Protein AF-A0A9D3UR81-F1 (afdb_monomer_lite)

Secondary structure (DSSP, 8-state):
-----S------SS--------SSSTT---HHHHHHHHHHHT--HHHHHHTTTTSPPPS---TTTTH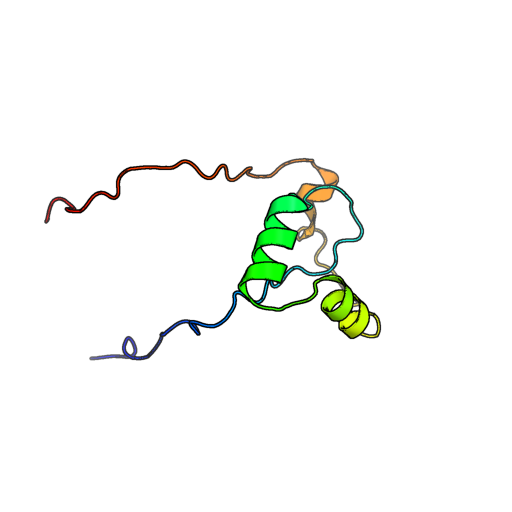HHHH----------------PPP-

pLDDT: mean 71.6, std 15.04, range [35.66, 94.25]

InterPro domains:
  IPR010686 Oil body-associated protein-like [PF06884] (5-55)
  IPR010686 Oil body-associated protein-like [PTHR31360] (5-89)

Sequence (91 aa):
MLGGDEGDRLPLGAPALMMSPQGVNLGKIDPELVKKRDDKYSISTEAIMESRVEIEEPEWINPQADYWKQHAKGFAIDIEKTEMKLRAPFP

Radius of gyration: 18.87 Å; chains: 1; bounding box: 39×39×45 Å

Organism: NCBI:txid47602

Structure (mmCIF, N/CA/C/O backbone):
data_AF-A0A9D3UR81-F1
#
_entry.id   AF-A0A9D3UR81-F1
#
loop_
_atom_site.group_PDB
_atom_site.id
_atom_site.type_symbol
_atom_site.label_atom_id
_atom_site.label_alt_id
_atom_site.label_comp_id
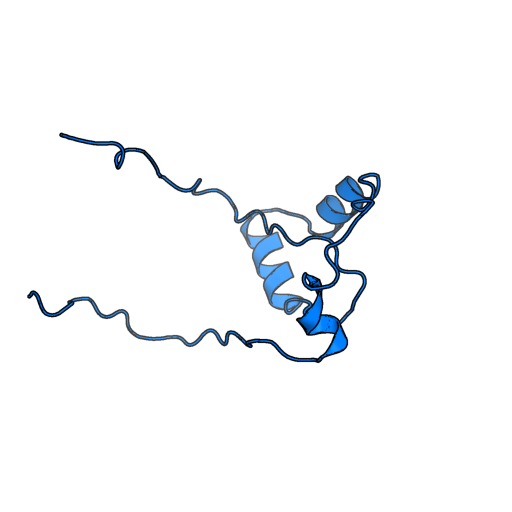_atom_site.label_asym_id
_atom_site.label_entity_id
_atom_site.label_seq_id
_atom_site.pdbx_PDB_ins_code
_atom_site.Cartn_x
_atom_site.Cartn_y
_atom_site.Cartn_z
_atom_site.occupancy
_atom_site.B_iso_or_equiv
_atom_site.auth_seq_id
_atom_site.auth_comp_id
_atom_site.auth_asym_id
_atom_site.auth_atom_id
_atom_site.pdbx_PDB_model_num
ATOM 1 N N . MET A 1 1 ? 26.068 -21.652 24.756 1.00 35.66 1 MET A N 1
ATOM 2 C CA . MET A 1 1 ? 25.883 -20.618 25.794 1.00 35.66 1 MET A CA 1
ATOM 3 C C . MET A 1 1 ? 25.769 -19.293 25.049 1.00 35.66 1 MET A C 1
ATOM 5 O O . MET A 1 1 ? 26.734 -18.942 24.392 1.00 35.66 1 MET A O 1
ATOM 9 N N . LEU A 1 2 ? 24.523 -18.898 24.750 1.00 40.78 2 LEU A N 1
ATOM 10 C CA . LEU A 1 2 ? 23.878 -17.633 25.173 1.00 40.78 2 LEU A CA 1
ATOM 11 C C . LEU A 1 2 ? 24.542 -16.406 24.523 1.00 40.78 2 LEU A C 1
ATOM 13 O O . LEU A 1 2 ? 25.721 -16.186 24.737 1.00 40.78 2 LEU A O 1
ATOM 17 N N . GLY A 1 3 ? 23.892 -15.553 23.745 1.00 44.84 3 GLY A N 1
ATOM 18 C CA . GLY A 1 3 ? 22.491 -15.348 23.407 1.00 44.84 3 GLY A CA 1
ATOM 19 C C . GLY A 1 3 ? 22.465 -14.131 22.473 1.00 44.84 3 GLY A C 1
ATOM 20 O O . GLY A 1 3 ? 23.322 -13.256 22.577 1.00 44.84 3 GLY A O 1
ATOM 21 N N . GLY A 1 4 ? 21.544 -14.109 21.521 1.00 42.66 4 GLY A N 1
ATOM 22 C CA . GLY A 1 4 ? 21.388 -13.006 20.576 1.00 42.66 4 GLY A CA 1
ATOM 23 C C . GLY A 1 4 ? 19.915 -12.821 20.266 1.00 42.66 4 GLY A C 1
ATOM 24 O O . GLY A 1 4 ? 19.523 -12.912 19.114 1.00 42.66 4 GLY A O 1
ATOM 25 N N . ASP A 1 5 ? 19.118 -12.669 21.321 1.00 51.38 5 ASP A N 1
ATOM 26 C CA . ASP A 1 5 ? 17.664 -12.484 21.270 1.00 51.38 5 ASP A CA 1
ATOM 27 C C . ASP A 1 5 ? 17.268 -11.276 22.136 1.00 51.38 5 ASP A C 1
ATOM 29 O O . ASP A 1 5 ? 16.343 -11.303 22.941 1.00 51.38 5 ASP A O 1
ATOM 33 N N . GLU A 1 6 ? 18.061 -10.207 22.048 1.00 48.62 6 GLU A N 1
ATOM 34 C CA . GLU A 1 6 ? 17.825 -8.968 22.786 1.00 48.62 6 GLU A CA 1
ATOM 35 C C . GLU A 1 6 ? 18.128 -7.783 21.870 1.00 48.62 6 GLU A C 1
ATOM 37 O O . GLU A 1 6 ? 19.184 -7.158 21.930 1.00 48.62 6 GLU A O 1
ATOM 42 N N . GLY A 1 7 ? 17.214 -7.509 20.941 1.00 48.34 7 GLY A N 1
ATOM 43 C CA . GLY A 1 7 ? 17.372 -6.345 20.072 1.00 48.34 7 GLY A CA 1
ATOM 44 C C . GLY A 1 7 ? 16.445 -6.252 18.874 1.00 48.34 7 GLY A C 1
ATOM 45 O O . GLY A 1 7 ? 16.402 -5.183 18.271 1.00 48.34 7 GLY A O 1
ATOM 46 N N . ASP A 1 8 ? 15.678 -7.295 18.549 1.00 51.62 8 ASP A N 1
ATOM 47 C CA . ASP A 1 8 ? 14.795 -7.297 17.376 1.00 51.62 8 ASP A CA 1
ATOM 48 C C . ASP A 1 8 ? 13.494 -6.517 17.647 1.00 51.62 8 ASP A C 1
ATOM 50 O O . ASP A 1 8 ? 12.371 -7.018 17.601 1.00 51.62 8 ASP A O 1
ATOM 54 N N . ARG A 1 9 ? 13.638 -5.234 17.998 1.00 51.94 9 ARG A N 1
ATOM 55 C CA . ARG A 1 9 ? 12.538 -4.285 17.874 1.00 51.94 9 ARG A CA 1
ATOM 56 C C . ARG A 1 9 ? 12.426 -3.962 16.395 1.00 51.94 9 ARG A C 1
ATOM 58 O O . ARG A 1 9 ? 13.143 -3.096 15.895 1.00 51.94 9 ARG A O 1
ATOM 65 N N . LEU A 1 10 ? 11.499 -4.638 15.718 1.00 52.66 10 LEU A N 1
ATOM 66 C CA . LEU A 1 10 ? 10.980 -4.179 14.432 1.00 52.66 10 LEU A CA 1
ATOM 67 C C . LEU A 1 10 ? 10.724 -2.666 14.537 1.00 52.66 10 LEU A C 1
ATOM 69 O O . LEU A 1 10 ? 10.124 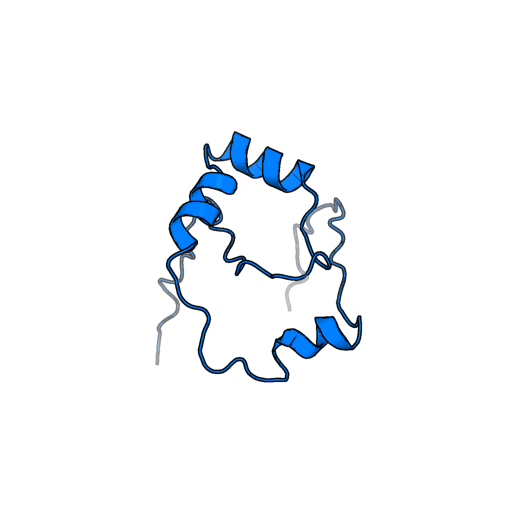-2.237 15.530 1.00 52.66 10 LEU A O 1
ATOM 73 N N . PRO A 1 11 ? 11.190 -1.844 13.582 1.00 53.50 11 PRO A N 1
ATOM 74 C CA . PRO A 1 11 ? 10.985 -0.408 13.646 1.00 53.50 11 PRO A CA 1
ATOM 75 C C . PRO A 1 11 ? 9.483 -0.125 13.723 1.00 53.50 11 PRO A C 1
ATOM 77 O O . PRO A 1 11 ? 8.740 -0.300 12.759 1.00 53.50 11 PRO A O 1
ATOM 80 N N . LEU A 1 12 ? 9.034 0.308 14.900 1.00 54.78 12 LEU A N 1
ATOM 81 C CA . LEU A 1 12 ? 7.688 0.817 15.123 1.00 54.78 12 LEU A CA 1
ATOM 82 C C . LEU A 1 12 ? 7.644 2.243 14.564 1.00 54.78 12 LEU A C 1
ATOM 84 O O . LEU A 1 12 ? 7.744 3.225 15.294 1.00 54.78 12 LEU A O 1
ATOM 88 N N . GLY A 1 13 ? 7.575 2.338 13.241 1.00 58.22 13 GLY A N 1
ATOM 89 C CA . GLY A 1 13 ? 7.344 3.565 12.485 1.00 58.22 13 GLY A CA 1
ATOM 90 C C . GLY A 1 13 ? 6.063 3.452 11.665 1.00 58.22 13 GLY A C 1
ATOM 91 O O . GLY A 1 13 ? 5.395 2.415 11.685 1.00 58.22 13 GLY A O 1
ATOM 92 N N . ALA A 1 14 ? 5.703 4.512 10.934 1.00 51.78 14 ALA A N 1
ATOM 93 C CA . ALA A 1 14 ? 4.637 4.412 9.940 1.00 51.78 14 ALA A CA 1
ATOM 94 C C . ALA A 1 14 ? 4.922 3.194 9.040 1.00 51.78 14 ALA A C 1
ATOM 96 O O . ALA A 1 14 ? 6.065 3.050 8.597 1.00 51.78 14 ALA A O 1
ATOM 97 N N . PRO A 1 15 ? 3.948 2.295 8.802 1.00 49.75 15 PRO A N 1
ATOM 98 C CA . PRO A 1 15 ? 4.170 1.146 7.942 1.00 49.75 15 PRO A CA 1
ATOM 99 C C . PRO A 1 15 ? 4.574 1.654 6.558 1.00 49.75 15 PRO A C 1
ATOM 101 O O . PRO A 1 15 ? 3.741 2.147 5.796 1.00 49.75 15 PRO A O 1
ATOM 104 N N . ALA A 1 16 ? 5.864 1.555 6.239 1.00 51.66 16 ALA A N 1
ATOM 105 C CA . ALA A 1 16 ? 6.345 1.732 4.887 1.00 51.66 16 ALA A CA 1
ATOM 106 C C . ALA A 1 16 ? 5.830 0.521 4.116 1.00 51.66 16 ALA A C 1
ATOM 108 O O . ALA A 1 16 ? 6.367 -0.580 4.222 1.00 51.66 16 ALA A O 1
ATOM 109 N N . LEU A 1 17 ? 4.713 0.702 3.415 1.00 49.28 17 LEU A N 1
ATOM 110 C CA . LEU A 1 17 ? 4.194 -0.309 2.511 1.00 49.28 17 LEU A CA 1
ATOM 111 C C . LEU A 1 17 ? 5.277 -0.561 1.453 1.00 49.28 17 LEU A C 1
ATOM 113 O O . LEU A 1 17 ? 5.428 0.223 0.520 1.00 49.28 17 LEU A O 1
ATOM 117 N N . MET A 1 18 ? 6.044 -1.641 1.618 1.00 44.47 18 MET A N 1
ATOM 118 C CA . MET A 1 18 ? 7.031 -2.143 0.655 1.00 44.47 18 MET A CA 1
ATOM 119 C C . MET A 1 18 ? 6.292 -2.814 -0.512 1.00 44.47 18 MET A C 1
ATOM 121 O O . MET A 1 18 ? 6.500 -3.984 -0.816 1.00 44.47 18 MET A O 1
ATOM 125 N N . MET A 1 19 ? 5.354 -2.097 -1.130 1.00 52.28 19 MET A N 1
ATOM 126 C CA . MET A 1 19 ? 4.763 -2.526 -2.389 1.00 52.28 19 MET A CA 1
ATOM 127 C C . MET A 1 19 ? 5.720 -2.097 -3.488 1.00 52.28 19 MET A C 1
ATOM 129 O O . MET A 1 19 ? 5.905 -0.904 -3.729 1.00 52.28 19 MET A O 1
ATOM 133 N N . SER A 1 20 ? 6.328 -3.078 -4.151 1.00 48.47 20 SER A N 1
ATOM 134 C CA . SER A 1 20 ? 6.858 -2.836 -5.488 1.00 48.47 20 SER A CA 1
ATOM 135 C C . SER A 1 20 ? 5.696 -2.350 -6.363 1.00 48.47 20 SER A C 1
ATOM 137 O O . SER A 1 20 ? 4.616 -2.948 -6.277 1.00 48.47 20 SER A O 1
ATOM 139 N N . PRO A 1 21 ? 5.854 -1.289 -7.168 1.00 53.34 21 PRO A N 1
ATOM 140 C CA . PRO A 1 21 ? 4.885 -0.955 -8.199 1.00 53.34 21 PRO A CA 1
ATOM 141 C C . PRO A 1 21 ? 4.654 -2.196 -9.069 1.00 53.34 21 PRO A C 1
ATOM 143 O O . PRO A 1 21 ? 5.560 -2.683 -9.733 1.00 53.34 21 PRO A O 1
ATOM 146 N N . GLN A 1 22 ? 3.455 -2.772 -9.012 1.00 58.03 22 GLN A N 1
ATOM 147 C CA . GLN A 1 22 ? 3.100 -3.908 -9.856 1.00 58.03 22 GLN A CA 1
ATOM 148 C C . GLN A 1 22 ? 2.364 -3.366 -11.082 1.00 58.03 22 GLN A C 1
ATOM 150 O O . GLN A 1 22 ? 1.316 -2.738 -10.944 1.00 58.03 22 GLN A O 1
ATOM 155 N N . GLY A 1 23 ? 2.870 -3.644 -12.286 1.00 57.38 23 GLY A N 1
ATOM 156 C CA . GLY A 1 23 ? 2.220 -3.263 -13.552 1.00 57.38 23 GLY A CA 1
ATOM 157 C C . GLY A 1 23 ? 0.893 -3.988 -13.836 1.00 57.38 23 GLY A C 1
ATOM 158 O O . GLY A 1 23 ? 0.261 -3.757 -14.864 1.00 57.38 23 GLY A O 1
ATOM 159 N N . VAL A 1 24 ? 0.451 -4.872 -12.935 1.00 58.97 24 VAL A N 1
ATOM 160 C CA . VAL A 1 24 ? -0.815 -5.603 -13.037 1.00 58.97 24 VAL A CA 1
ATOM 161 C C . VAL A 1 24 ? -1.866 -5.002 -12.106 1.00 58.97 24 VAL A C 1
ATOM 163 O O . VAL A 1 24 ? -1.594 -4.665 -10.959 1.00 58.97 24 VAL A O 1
ATOM 166 N N . ASN A 1 25 ? -3.102 -4.886 -12.595 1.00 61.19 25 ASN A N 1
ATOM 167 C CA . ASN A 1 25 ? -4.226 -4.348 -11.815 1.00 61.19 25 ASN A CA 1
ATOM 168 C C . ASN A 1 25 ? -4.817 -5.380 -10.826 1.00 61.19 25 ASN A C 1
ATOM 170 O O . ASN A 1 25 ? -5.673 -5.046 -10.011 1.00 61.19 25 ASN A O 1
ATOM 174 N N . LEU A 1 26 ? -4.366 -6.637 -10.904 1.00 56.84 26 LEU A N 1
ATOM 175 C CA . LEU A 1 26 ? -4.695 -7.716 -9.973 1.00 56.84 26 LEU A CA 1
ATOM 176 C C . LEU A 1 26 ? -3.862 -7.556 -8.693 1.00 56.84 26 LEU A C 1
ATOM 178 O O . LEU A 1 26 ? -2.639 -7.498 -8.766 1.00 56.84 26 LEU A O 1
ATOM 182 N N . GLY A 1 27 ? -4.519 -7.499 -7.531 1.00 60.59 27 GLY A N 1
ATOM 183 C CA . GLY A 1 27 ? -3.848 -7.395 -6.227 1.00 60.59 27 GLY A CA 1
ATOM 184 C C . GLY A 1 27 ? -3.663 -5.971 -5.693 1.00 60.59 27 GLY A C 1
ATOM 185 O O . GLY A 1 27 ? -2.928 -5.778 -4.725 1.00 60.59 27 GLY A O 1
ATOM 186 N N . LYS A 1 28 ? -4.326 -4.964 -6.282 1.00 67.88 28 LYS A N 1
ATOM 187 C CA . LYS A 1 28 ? -4.383 -3.633 -5.667 1.00 67.88 28 LYS A CA 1
ATOM 188 C C . LYS A 1 28 ? -5.169 -3.691 -4.361 1.00 67.88 28 LYS A C 1
ATOM 190 O O . LYS A 1 28 ? -6.270 -4.233 -4.311 1.00 67.88 28 LYS A O 1
ATOM 195 N N . ILE A 1 29 ? -4.582 -3.111 -3.318 1.00 74.38 29 ILE A N 1
ATOM 196 C CA . ILE A 1 29 ? -5.257 -2.878 -2.042 1.00 74.38 29 ILE A CA 1
ATOM 197 C C . ILE A 1 29 ? -6.433 -1.930 -2.298 1.00 74.38 29 ILE A C 1
ATOM 199 O O . ILE A 1 29 ? -6.323 -1.025 -3.127 1.00 74.38 29 ILE A O 1
ATOM 203 N N . ASP A 1 30 ? -7.540 -2.146 -1.587 1.00 81.31 30 ASP A N 1
ATOM 204 C CA . ASP A 1 30 ? -8.707 -1.263 -1.605 1.00 81.31 30 ASP A CA 1
ATOM 205 C C . ASP A 1 30 ? -8.278 0.220 -1.480 1.00 81.31 30 ASP A C 1
ATOM 207 O O . ASP A 1 30 ? -7.628 0.583 -0.488 1.00 81.31 30 ASP A O 1
ATOM 211 N N . PRO A 1 31 ? -8.620 1.086 -2.458 1.00 84.75 31 PRO A N 1
ATOM 212 C CA . PRO A 1 31 ? -8.269 2.503 -2.437 1.00 84.75 31 PRO A CA 1
ATOM 213 C C . PRO A 1 31 ? -8.701 3.228 -1.160 1.00 84.75 31 PRO A C 1
ATOM 215 O O . PRO A 1 31 ? -8.000 4.134 -0.709 1.00 84.75 31 PRO A O 1
ATOM 218 N N . GLU A 1 32 ? -9.815 2.830 -0.537 1.00 87.75 32 GLU A N 1
ATOM 219 C CA . GLU A 1 32 ? -10.250 3.443 0.719 1.00 87.75 32 GLU A CA 1
ATOM 220 C C . GLU A 1 32 ? -9.301 3.130 1.878 1.00 87.75 32 GLU A C 1
ATOM 222 O O . GLU A 1 32 ? -9.069 3.982 2.741 1.00 87.75 32 GLU A O 1
ATOM 227 N N . LEU A 1 33 ? -8.737 1.920 1.917 1.00 85.69 33 LEU A N 1
ATOM 228 C CA . LEU A 1 33 ? -7.751 1.535 2.928 1.00 85.69 33 LEU A CA 1
ATOM 229 C C . LEU A 1 33 ? -6.431 2.278 2.721 1.00 85.69 33 LEU A C 1
ATOM 231 O O . LEU A 1 33 ? -5.831 2.737 3.696 1.00 85.69 33 LEU A O 1
ATOM 235 N N . VAL A 1 34 ? -6.007 2.435 1.463 1.00 87.00 34 VAL A N 1
ATOM 236 C CA . VAL A 1 34 ? -4.816 3.219 1.107 1.00 87.00 34 VAL A CA 1
ATOM 237 C C . VAL A 1 34 ? -4.998 4.672 1.538 1.00 87.00 34 VAL A C 1
ATOM 239 O O . VAL A 1 34 ? -4.158 5.201 2.261 1.00 87.00 34 VAL A O 1
ATOM 242 N N . LYS A 1 35 ? -6.144 5.282 1.216 1.00 89.75 35 LYS A N 1
ATOM 243 C CA . LYS A 1 35 ? -6.461 6.651 1.632 1.00 89.75 35 LYS A CA 1
ATOM 244 C C . LYS A 1 35 ? -6.479 6.813 3.155 1.00 89.75 35 LYS A C 1
ATOM 246 O O . LYS A 1 35 ? -5.854 7.726 3.680 1.00 89.75 35 LYS A O 1
ATOM 251 N N . LYS A 1 36 ? -7.127 5.898 3.890 1.00 91.50 36 LYS A N 1
ATOM 252 C CA . LYS A 1 36 ? -7.145 5.925 5.368 1.00 91.50 36 LYS A CA 1
ATOM 253 C C . LYS A 1 36 ? -5.739 5.885 5.968 1.00 91.50 36 LYS A C 1
ATOM 255 O O . LYS A 1 36 ? -5.496 6.527 6.987 1.00 91.50 36 LYS A O 1
ATOM 260 N N . ARG A 1 37 ? -4.826 5.109 5.379 1.00 90.38 37 ARG A N 1
ATOM 261 C CA . ARG A 1 37 ? -3.416 5.073 5.789 1.00 90.38 37 ARG A CA 1
ATOM 262 C C . ARG A 1 37 ? -2.738 6.414 5.503 1.00 90.38 37 ARG A C 1
ATOM 264 O O . ARG A 1 37 ? -2.068 6.929 6.394 1.00 90.38 37 ARG A O 1
ATOM 271 N N . ASP A 1 38 ? -2.919 6.948 4.300 1.00 93.06 38 ASP A N 1
ATOM 272 C CA . ASP A 1 38 ? -2.312 8.206 3.855 1.00 93.06 38 ASP A CA 1
ATOM 273 C C . ASP A 1 38 ? -2.709 9.367 4.767 1.0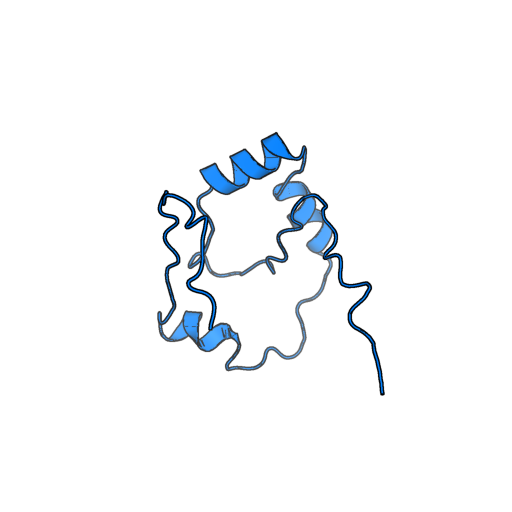0 93.06 38 ASP A C 1
ATOM 275 O O . ASP A 1 38 ? -1.837 10.032 5.328 1.00 93.06 38 ASP A O 1
ATOM 279 N N . ASP A 1 39 ? -4.007 9.490 5.051 1.00 94.25 39 ASP A N 1
ATOM 280 C CA . ASP A 1 39 ? -4.561 10.482 5.974 1.00 94.25 39 ASP A CA 1
ATOM 281 C C . ASP A 1 39 ? -4.032 10.297 7.409 1.00 94.25 39 ASP A C 1
ATOM 283 O O . ASP A 1 39 ? -3.701 11.264 8.094 1.00 94.25 39 ASP A O 1
ATOM 287 N N . LYS A 1 40 ? -3.937 9.048 7.889 1.00 94.25 40 LYS A N 1
ATOM 288 C CA . LYS A 1 40 ? -3.519 8.744 9.269 1.00 94.25 40 LYS A CA 1
ATOM 289 C C . LYS A 1 40 ? -2.049 9.065 9.532 1.00 94.25 40 LYS A C 1
ATOM 291 O O . LYS A 1 40 ? -1.704 9.445 10.650 1.00 94.25 40 LYS A O 1
ATOM 296 N N . TYR A 1 41 ? -1.187 8.832 8.548 1.00 90.75 41 TYR A N 1
ATOM 297 C CA . TYR A 1 41 ? 0.262 8.969 8.699 1.00 90.75 41 TYR A CA 1
ATOM 298 C C . TYR A 1 41 ? 0.832 10.192 7.975 1.00 90.75 41 TYR A C 1
ATOM 300 O O . TYR A 1 41 ? 2.047 10.376 7.993 1.00 90.75 41 TYR A O 1
ATOM 308 N N . SER A 1 42 ? -0.020 11.027 7.371 1.00 91.12 42 SER A N 1
ATOM 309 C CA . SER A 1 42 ? 0.380 12.190 6.570 1.00 91.12 42 SER A CA 1
ATOM 310 C C . SER A 1 42 ? 1.383 11.825 5.468 1.00 91.12 42 SER A C 1
ATOM 312 O O . SER A 1 42 ? 2.392 12.504 5.279 1.00 91.12 42 SER A O 1
ATOM 314 N N . ILE A 1 43 ? 1.121 10.722 4.763 1.00 90.62 43 ILE A N 1
ATOM 315 C CA . ILE A 1 43 ? 1.921 10.249 3.622 1.00 90.62 43 ILE A CA 1
ATOM 316 C C . ILE A 1 43 ? 1.110 10.378 2.328 1.00 90.62 43 ILE A C 1
ATOM 318 O O . ILE A 1 43 ? -0.114 10.374 2.377 1.00 90.62 43 ILE A O 1
ATOM 322 N N . SER A 1 44 ? 1.778 10.463 1.175 1.00 89.50 44 SER A N 1
ATOM 323 C CA . SER A 1 44 ? 1.126 10.439 -0.144 1.00 89.50 44 SER A CA 1
ATOM 324 C C . SER A 1 44 ? 1.635 9.257 -0.956 1.00 89.50 44 SER A C 1
ATOM 326 O O . SER A 1 44 ? 2.833 9.147 -1.232 1.00 89.50 44 SER A O 1
ATOM 328 N N . THR A 1 45 ? 0.717 8.374 -1.348 1.00 87.69 45 THR A N 1
ATOM 329 C CA . THR A 1 45 ? 1.017 7.255 -2.246 1.00 87.69 45 THR A CA 1
ATOM 330 C C . THR A 1 45 ? 1.549 7.741 -3.588 1.00 87.69 45 THR A C 1
ATOM 332 O O . THR A 1 45 ? 2.527 7.187 -4.085 1.00 87.69 45 THR A O 1
ATOM 335 N N . GLU A 1 46 ? 0.946 8.787 -4.151 1.00 87.62 46 GLU A N 1
ATOM 336 C CA . GLU A 1 46 ? 1.326 9.364 -5.441 1.00 87.62 46 GLU A CA 1
ATOM 337 C C . GLU A 1 46 ? 2.761 9.893 -5.399 1.00 87.62 46 GLU A C 1
ATOM 339 O O . GLU A 1 46 ? 3.575 9.511 -6.234 1.00 87.62 46 GLU A O 1
ATOM 344 N N . ALA A 1 47 ? 3.113 10.664 -4.365 1.00 87.81 47 ALA A N 1
ATOM 345 C CA . ALA A 1 47 ? 4.469 11.182 -4.195 1.00 87.81 47 ALA A CA 1
ATOM 346 C C . ALA A 1 47 ? 5.508 10.055 -4.036 1.00 87.81 47 ALA A C 1
ATOM 348 O O . ALA A 1 47 ? 6.616 10.137 -4.569 1.00 87.81 47 ALA A O 1
ATOM 349 N N . ILE A 1 48 ? 5.156 8.972 -3.329 1.00 86.62 48 ILE A N 1
ATOM 350 C CA . ILE A 1 48 ? 6.031 7.799 -3.189 1.00 86.62 48 ILE A CA 1
ATOM 351 C C . ILE A 1 48 ? 6.211 7.096 -4.538 1.00 86.62 48 ILE A C 1
ATOM 353 O O . ILE A 1 48 ? 7.327 6.688 -4.856 1.00 86.62 48 ILE A O 1
ATOM 357 N N . MET A 1 49 ? 5.149 6.958 -5.335 1.00 83.44 49 MET A N 1
ATOM 358 C CA . MET A 1 49 ? 5.238 6.373 -6.674 1.00 83.44 49 MET A CA 1
ATOM 359 C C . MET A 1 49 ? 6.122 7.221 -7.591 1.00 83.44 49 MET A C 1
ATOM 361 O O . MET A 1 49 ? 7.032 6.678 -8.211 1.00 83.44 49 MET A O 1
ATOM 365 N N . GLU A 1 50 ? 5.910 8.538 -7.620 1.00 86.00 50 GLU A N 1
ATOM 366 C CA . GLU A 1 50 ? 6.709 9.483 -8.411 1.00 86.00 50 GLU A CA 1
ATOM 367 C C . GLU A 1 50 ? 8.192 9.438 -8.030 1.00 86.00 50 GLU A C 1
ATOM 369 O O . GLU A 1 50 ? 9.049 9.344 -8.905 1.00 86.00 50 GLU A O 1
ATOM 374 N N . SER A 1 51 ? 8.507 9.385 -6.729 1.00 85.25 51 SER A N 1
ATOM 375 C CA . SER A 1 51 ? 9.894 9.284 -6.246 1.00 85.25 51 SER A CA 1
ATOM 376 C C . SER A 1 51 ? 10.634 8.014 -6.687 1.00 85.25 51 SER A C 1
ATOM 378 O O . SER A 1 51 ? 11.853 7.935 -6.555 1.00 85.25 51 SER A O 1
ATOM 380 N N . ARG A 1 52 ? 9.908 7.004 -7.181 1.00 81.94 52 ARG A N 1
ATOM 381 C CA . ARG A 1 52 ? 10.454 5.705 -7.593 1.00 81.94 52 ARG A CA 1
ATOM 382 C C . ARG A 1 52 ? 10.449 5.501 -9.106 1.00 81.94 52 ARG A C 1
ATOM 384 O O . ARG A 1 52 ? 10.886 4.445 -9.545 1.00 81.94 52 ARG A O 1
ATOM 391 N N . VAL A 1 53 ? 9.988 6.475 -9.895 1.00 80.12 53 VAL A N 1
ATOM 392 C CA . VAL A 1 53 ? 9.914 6.370 -11.367 1.00 80.12 53 VAL A CA 1
ATOM 393 C C . VAL A 1 53 ? 11.287 6.133 -12.000 1.00 80.12 53 VAL A C 1
ATOM 395 O O . VAL A 1 53 ? 11.385 5.423 -12.993 1.00 80.12 53 VAL A O 1
ATOM 398 N N . GLU A 1 54 ? 12.344 6.696 -11.417 1.00 80.56 54 GLU A N 1
ATOM 399 C CA . GLU A 1 54 ? 13.719 6.562 -11.919 1.00 80.56 54 GLU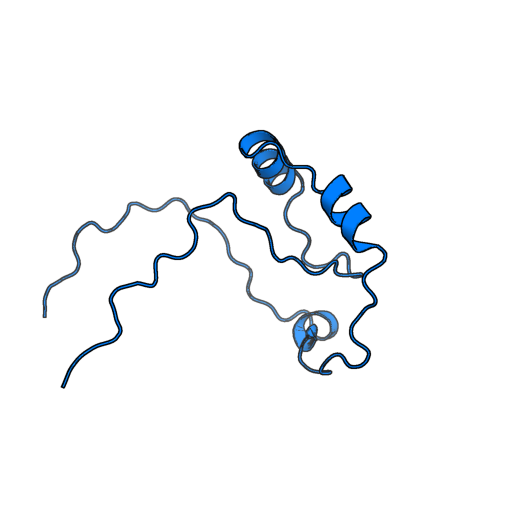 A CA 1
ATOM 400 C C . GLU A 1 54 ? 14.426 5.283 -11.440 1.00 80.56 54 GLU A C 1
ATOM 402 O O . GLU A 1 54 ? 15.562 5.022 -11.830 1.00 80.56 54 GLU A O 1
ATOM 407 N N . ILE A 1 55 ? 13.787 4.480 -10.582 1.00 79.50 55 ILE A N 1
ATOM 408 C CA . ILE A 1 55 ? 14.353 3.207 -10.133 1.00 79.50 55 ILE A CA 1
ATOM 409 C C . ILE A 1 55 ? 14.074 2.171 -11.216 1.00 79.50 55 ILE A C 1
ATOM 411 O O . ILE A 1 55 ? 12.932 1.746 -11.394 1.00 79.50 55 ILE A O 1
ATOM 415 N N . GLU A 1 56 ? 15.124 1.765 -11.927 1.00 74.00 56 GLU A N 1
ATOM 416 C CA . GLU A 1 56 ? 15.024 0.718 -12.940 1.00 74.00 56 GLU A CA 1
ATOM 417 C C . GLU A 1 56 ? 14.530 -0.599 -12.328 1.00 74.00 56 GLU A C 1
ATOM 419 O O . GLU A 1 56 ? 14.877 -0.974 -11.200 1.00 74.00 56 GLU A O 1
ATOM 424 N N . GLU A 1 57 ? 13.692 -1.312 -13.081 1.00 70.12 57 GLU A N 1
ATOM 425 C CA . GLU A 1 57 ? 13.265 -2.651 -12.698 1.00 70.12 57 GLU A CA 1
ATOM 426 C C . GLU A 1 57 ? 14.471 -3.608 -12.683 1.00 70.12 57 GLU A C 1
ATOM 428 O O . GLU A 1 57 ? 15.407 -3.450 -13.469 1.00 70.12 57 GLU A O 1
ATOM 433 N N . PRO A 1 58 ? 14.476 -4.624 -11.805 1.00 74.31 58 PRO A N 1
ATOM 434 C CA . PRO A 1 58 ? 15.552 -5.603 -11.788 1.00 74.31 58 PRO A CA 1
ATOM 435 C C . PRO A 1 58 ? 15.656 -6.331 -13.135 1.00 74.31 58 PRO A C 1
ATOM 437 O O . PRO A 1 58 ? 14.677 -6.909 -13.607 1.00 74.31 58 PRO A O 1
ATOM 440 N N . GLU A 1 59 ? 16.868 -6.371 -13.704 1.00 73.62 59 GLU A N 1
ATOM 441 C CA . GLU A 1 59 ? 17.161 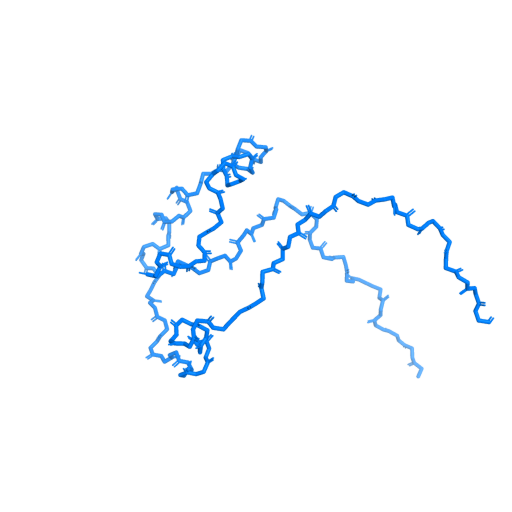-6.994 -15.010 1.00 73.62 59 GLU A CA 1
ATOM 442 C C . GLU A 1 59 ? 16.707 -8.457 -15.100 1.00 73.62 59 GLU A C 1
ATOM 444 O O . GLU A 1 59 ? 16.368 -8.953 -16.175 1.00 73.62 59 GLU A O 1
ATOM 449 N N . TRP A 1 60 ? 16.688 -9.159 -13.962 1.00 76.69 60 TRP A N 1
ATOM 450 C CA . TRP A 1 60 ? 16.202 -10.525 -13.886 1.00 76.69 60 TRP A CA 1
ATOM 451 C C . TRP A 1 60 ? 15.215 -10.710 -12.739 1.00 76.69 60 TRP A C 1
ATOM 453 O O . TRP A 1 60 ? 15.571 -10.760 -11.560 1.00 76.69 60 TRP A O 1
ATOM 463 N N . ILE A 1 61 ? 13.952 -10.880 -13.111 1.00 70.75 61 ILE A N 1
ATOM 464 C CA . ILE A 1 61 ? 12.896 -11.326 -12.210 1.00 70.75 61 ILE A CA 1
ATOM 465 C C . ILE A 1 61 ? 12.867 -12.854 -12.262 1.00 70.75 61 ILE A C 1
ATOM 467 O O . ILE A 1 61 ? 12.754 -13.448 -13.337 1.00 70.75 61 ILE A O 1
ATOM 471 N N . ASN A 1 62 ? 12.969 -13.510 -11.102 1.00 77.19 62 ASN A N 1
ATOM 472 C CA . ASN A 1 62 ? 12.793 -14.958 -11.020 1.00 77.19 62 ASN A CA 1
ATOM 473 C C . ASN A 1 62 ? 11.421 -15.327 -11.631 1.00 77.19 62 ASN A C 1
ATOM 475 O O . ASN A 1 62 ? 10.406 -14.822 -11.146 1.00 77.19 62 ASN A O 1
ATOM 479 N N . PRO A 1 63 ? 11.351 -16.222 -12.637 1.00 73.50 63 PRO A N 1
ATOM 480 C CA . PRO A 1 63 ? 10.099 -16.567 -13.316 1.00 73.50 63 PRO A CA 1
ATOM 481 C C . PRO A 1 63 ? 8.986 -17.065 -12.381 1.00 73.50 63 PRO A C 1
ATOM 483 O O . PRO A 1 63 ? 7.806 -16.970 -12.711 1.00 73.50 63 PRO A O 1
ATOM 486 N N . GLN A 1 64 ? 9.346 -17.596 -11.209 1.00 78.12 64 GLN A N 1
ATOM 487 C CA . GLN A 1 64 ? 8.403 -18.083 -10.203 1.00 78.12 64 GLN A CA 1
ATOM 488 C C . GLN A 1 64 ? 7.985 -17.016 -9.178 1.00 78.12 64 GLN A C 1
ATOM 490 O O . GLN A 1 64 ? 7.021 -17.251 -8.450 1.00 78.12 64 GLN A O 1
ATOM 495 N N . ALA A 1 65 ? 8.641 -15.849 -9.119 1.00 76.25 65 ALA A N 1
ATOM 496 C CA . ALA A 1 65 ? 8.288 -14.776 -8.178 1.00 76.25 65 ALA A CA 1
ATOM 497 C C . ALA A 1 65 ? 6.857 -14.254 -8.404 1.00 76.25 65 ALA A C 1
ATOM 499 O O . ALA A 1 65 ? 6.133 -13.956 -7.458 1.00 76.25 65 ALA A O 1
ATOM 500 N N . ASP A 1 66 ? 6.428 -14.240 -9.665 1.00 75.56 66 ASP A N 1
ATOM 501 C CA . ASP A 1 66 ? 5.116 -13.769 -10.106 1.00 75.56 66 ASP A CA 1
ATOM 502 C C . ASP A 1 66 ? 4.186 -14.905 -10.551 1.00 75.56 66 ASP A C 1
ATOM 504 O O . ASP A 1 66 ? 3.215 -14.689 -11.278 1.00 75.56 66 ASP A O 1
ATOM 508 N N . TYR A 1 67 ? 4.448 -16.134 -10.097 1.00 76.25 67 TYR A N 1
ATOM 509 C CA . TYR A 1 67 ? 3.662 -17.318 -10.461 1.00 76.25 67 TYR A CA 1
ATOM 510 C C . TYR A 1 67 ? 2.151 -17.119 -10.242 1.00 76.25 67 TYR A C 1
ATOM 512 O O . TYR A 1 67 ? 1.330 -17.577 -11.044 1.00 76.25 67 TYR A O 1
ATOM 520 N N . TRP A 1 68 ? 1.784 -16.372 -9.195 1.00 74.19 68 TRP A N 1
ATOM 521 C CA . TRP A 1 68 ? 0.404 -16.015 -8.870 1.00 74.19 68 TRP A CA 1
ATOM 522 C C . TRP A 1 68 ? -0.284 -15.184 -9.966 1.00 74.19 68 TRP A C 1
ATOM 524 O O . TRP A 1 68 ? -1.469 -15.404 -10.218 1.00 74.19 68 TRP A O 1
ATOM 534 N N . LYS A 1 69 ? 0.438 -14.294 -10.669 1.00 72.62 69 LYS A N 1
ATOM 535 C CA . LYS A 1 69 ? -0.113 -13.451 -11.749 1.00 72.62 69 LYS A CA 1
ATOM 536 C C . LYS A 1 69 ? -0.583 -14.288 -12.936 1.00 72.62 69 LYS A C 1
ATOM 538 O O . LYS A 1 69 ? -1.607 -13.986 -13.536 1.00 72.62 69 LYS A O 1
ATOM 543 N N . GLN A 1 70 ? 0.165 -15.340 -13.266 1.00 74.38 70 GLN A N 1
ATOM 544 C CA . GLN A 1 70 ? -0.109 -16.199 -14.422 1.00 74.38 70 GLN A CA 1
ATOM 545 C C . GLN A 1 70 ? -1.147 -17.283 -14.118 1.00 74.38 70 GLN A C 1
ATOM 547 O O . GLN A 1 70 ? -1.924 -17.661 -14.988 1.00 74.38 70 GLN A O 1
ATOM 552 N N . HIS A 1 71 ? -1.166 -17.786 -12.882 1.00 80.00 71 HIS A N 1
ATOM 553 C CA . HIS A 1 71 ? -1.997 -18.933 -12.506 1.00 80.00 71 HIS A CA 1
ATOM 554 C C . HIS A 1 71 ? -3.251 -18.540 -11.719 1.00 80.00 71 HIS A C 1
ATOM 556 O O . HIS A 1 71 ? -4.027 -19.425 -11.366 1.00 80.00 71 HIS A O 1
ATOM 562 N N . ALA A 1 72 ? -3.430 -17.247 -11.411 1.00 70.69 72 ALA A N 1
ATOM 563 C CA . ALA A 1 72 ? -4.515 -16.713 -10.581 1.00 70.69 72 ALA A CA 1
ATOM 564 C C . ALA A 1 72 ? -4.682 -17.457 -9.238 1.00 70.69 72 ALA A C 1
ATOM 566 O O . ALA A 1 72 ? -5.774 -17.544 -8.681 1.00 70.69 72 ALA A O 1
ATOM 567 N N . LYS A 1 73 ? -3.583 -18.021 -8.722 1.00 71.75 73 LYS A N 1
ATOM 568 C CA . LYS A 1 73 ? -3.526 -18.725 -7.440 1.00 71.75 73 LYS A CA 1
ATOM 569 C C . LYS A 1 73 ? -2.904 -17.798 -6.410 1.00 71.75 73 LYS A C 1
ATOM 571 O O . LYS A 1 73 ? -1.759 -17.389 -6.570 1.00 71.75 73 LYS A O 1
ATOM 576 N N . GLY A 1 74 ? -3.646 -17.504 -5.353 1.00 69.88 74 GLY A N 1
ATOM 577 C CA . GLY A 1 74 ? -3.195 -16.682 -4.239 1.00 69.88 74 GLY A CA 1
ATOM 578 C C . GLY A 1 74 ? -4.054 -16.929 -3.006 1.00 69.88 74 GLY A C 1
ATOM 579 O O . GLY A 1 74 ? -5.097 -17.577 -3.089 1.00 69.88 74 GLY A O 1
ATOM 580 N N . PHE A 1 75 ? -3.602 -16.420 -1.865 1.00 68.50 75 PHE A N 1
ATOM 581 C CA . PHE A 1 75 ? -4.385 -16.406 -0.635 1.00 68.50 75 PHE A CA 1
ATOM 582 C C . PHE A 1 75 ? -4.996 -15.017 -0.472 1.00 68.50 75 PHE A C 1
ATOM 584 O O . PHE A 1 75 ? -4.271 -14.023 -0.482 1.00 68.50 75 PHE A O 1
ATOM 591 N N . ALA A 1 76 ? -6.319 -14.951 -0.337 1.00 69.19 76 ALA A N 1
ATOM 592 C CA . ALA A 1 76 ? -6.984 -13.749 0.143 1.00 69.19 76 ALA A CA 1
ATOM 593 C C . ALA A 1 76 ? -6.905 -13.746 1.673 1.00 69.19 76 ALA A C 1
ATOM 595 O O . ALA A 1 76 ? -7.188 -14.761 2.310 1.00 69.19 76 ALA A O 1
ATOM 596 N N . ILE A 1 77 ? -6.465 -12.630 2.248 1.00 72.25 77 ILE A N 1
ATOM 597 C CA . ILE A 1 77 ? -6.465 -12.427 3.695 1.00 72.25 77 ILE A CA 1
ATOM 598 C C . ILE A 1 77 ? -7.627 -11.496 4.000 1.00 72.25 77 ILE A C 1
ATOM 600 O O . ILE A 1 77 ? -7.542 -10.295 3.741 1.00 72.25 77 ILE A O 1
ATOM 604 N N . ASP A 1 78 ? -8.688 -12.057 4.563 1.00 73.50 78 ASP A N 1
ATOM 605 C CA . ASP A 1 78 ? -9.797 -11.278 5.092 1.00 73.50 78 ASP A CA 1
ATOM 606 C C . ASP A 1 78 ? -9.502 -10.901 6.546 1.00 73.50 78 ASP A C 1
ATOM 608 O O . ASP A 1 78 ? -9.078 -11.725 7.360 1.00 73.50 78 ASP A O 1
ATOM 612 N N . ILE A 1 79 ? -9.691 -9.623 6.874 1.00 77.19 79 ILE A N 1
ATOM 613 C CA . ILE A 1 79 ? -9.504 -9.128 8.237 1.00 77.19 79 ILE A CA 1
ATOM 614 C C . ILE A 1 79 ? -10.843 -9.223 8.959 1.00 77.19 79 ILE A C 1
ATOM 616 O O . ILE A 1 79 ? -11.732 -8.397 8.755 1.00 77.19 79 ILE A O 1
ATOM 620 N N . GLU A 1 80 ? -10.965 -10.196 9.854 1.00 83.69 80 GLU A N 1
ATOM 621 C CA . GLU A 1 80 ? -12.113 -10.308 10.747 1.00 83.69 80 GLU A CA 1
ATOM 622 C C . GLU A 1 80 ? -11.810 -9.698 12.118 1.00 83.69 80 GLU A C 1
ATOM 624 O O . GLU A 1 80 ? -10.727 -9.860 12.687 1.00 83.69 80 GLU A O 1
ATOM 629 N N . LYS A 1 81 ? -12.795 -8.995 12.688 1.00 84.19 81 LYS A N 1
ATOM 630 C CA . LYS A 1 81 ? -12.724 -8.584 14.091 1.00 84.19 81 LYS A CA 1
ATOM 631 C C . LYS A 1 81 ? -12.959 -9.811 14.962 1.00 84.19 81 LYS A C 1
ATOM 633 O O . LYS A 1 81 ? -14.057 -10.353 14.974 1.00 84.19 81 LYS A O 1
ATOM 638 N N . THR A 1 82 ? -11.949 -10.191 15.731 1.00 85.88 82 THR A N 1
ATOM 639 C CA . THR A 1 82 ? -12.052 -11.263 16.723 1.00 85.88 82 THR A CA 1
ATOM 640 C C . THR A 1 82 ? -11.686 -10.748 18.108 1.00 85.88 82 THR A C 1
ATOM 642 O O . THR A 1 82 ? -10.861 -9.843 18.251 1.00 85.88 82 THR A O 1
ATOM 645 N N . GLU A 1 83 ? -12.273 -11.345 19.146 1.00 88.44 83 GLU A N 1
ATOM 646 C CA . GLU A 1 83 ? -11.797 -11.149 20.513 1.00 88.44 83 GLU A CA 1
ATOM 647 C C . GLU A 1 83 ? -10.404 -11.772 20.670 1.00 88.44 83 GLU A C 1
ATOM 649 O O . GLU A 1 83 ? -10.152 -12.907 20.251 1.00 88.44 83 GLU A O 1
ATOM 654 N N . MET A 1 84 ? -9.477 -11.014 21.259 1.00 83.62 84 MET A N 1
ATOM 655 C CA . MET A 1 84 ? -8.114 -11.479 21.503 1.00 83.62 84 MET A CA 1
ATOM 656 C C . MET A 1 84 ? -8.122 -12.530 22.616 1.00 83.62 84 MET A C 1
ATOM 658 O O . MET A 1 84 ? -8.573 -12.263 23.731 1.00 83.62 84 MET A O 1
ATOM 662 N N . LYS A 1 85 ? -7.581 -13.723 22.350 1.00 82.94 85 LYS A N 1
ATOM 663 C CA . LYS A 1 85 ? -7.400 -14.744 23.390 1.00 82.94 85 LYS A CA 1
ATOM 664 C C . LYS A 1 85 ? -6.332 -14.268 24.379 1.00 82.94 85 LYS A C 1
ATOM 666 O O . LYS A 1 85 ? -5.151 -14.250 24.059 1.00 82.94 85 LYS A O 1
ATOM 671 N N . LEU A 1 86 ? -6.755 -13.891 25.586 1.00 81.94 86 LEU A N 1
ATOM 672 C CA . LEU A 1 86 ? -5.876 -13.335 26.627 1.00 81.94 86 LEU A CA 1
ATOM 673 C C . LEU A 1 86 ? -5.042 -14.387 27.375 1.00 81.94 86 LEU A C 1
ATOM 675 O O . LEU A 1 86 ? -4.182 -14.033 28.177 1.00 81.94 86 LEU A O 1
ATOM 679 N N . ARG A 1 87 ? -5.329 -15.678 27.179 1.00 79.00 87 ARG A N 1
ATOM 680 C CA . ARG A 1 87 ? -4.666 -16.786 27.875 1.00 79.00 87 ARG A CA 1
ATOM 681 C C . ARG A 1 87 ? -4.421 -17.926 26.895 1.00 79.00 87 ARG A C 1
ATOM 683 O O . ARG A 1 87 ? -5.363 -18.404 26.265 1.00 79.00 87 ARG A O 1
ATOM 690 N N . ALA A 1 88 ? -3.171 -18.360 26.792 1.00 78.19 88 ALA A N 1
ATOM 691 C CA . ALA A 1 88 ? -2.826 -19.651 26.214 1.00 78.19 88 ALA A CA 1
ATOM 692 C C . ALA A 1 88 ? -2.807 -20.700 27.343 1.00 78.19 88 ALA A C 1
ATOM 694 O O . ALA A 1 88 ? -2.370 -20.365 28.449 1.00 78.19 88 ALA A O 1
ATOM 695 N N . PRO A 1 89 ? -3.288 -21.936 27.119 1.00 73.00 89 PRO A N 1
ATOM 696 C CA . PRO A 1 89 ? -3.028 -23.024 28.054 1.00 73.00 89 PRO A CA 1
ATOM 697 C C . PRO A 1 89 ? -1.511 -23.214 28.181 1.00 73.00 89 PRO A C 1
ATOM 699 O O . PRO A 1 89 ? -0.806 -23.282 27.174 1.00 73.00 89 PRO A O 1
ATOM 702 N N . PHE A 1 90 ? -1.017 -23.220 29.418 1.00 59.16 90 PHE A N 1
ATOM 703 C CA . PHE A 1 90 ? 0.397 -23.442 29.715 1.00 59.16 90 PHE A CA 1
ATOM 704 C C . PHE A 1 90 ? 0.711 -24.950 29.597 1.00 59.16 90 PHE A C 1
ATOM 706 O O . PHE A 1 90 ? -0.149 -25.736 30.008 1.00 59.16 90 PHE A O 1
ATOM 713 N N . PRO A 1 91 ? 1.866 -25.355 29.028 1.00 65.50 91 PRO A N 1
ATOM 714 C CA . PRO A 1 91 ? 2.297 -26.757 28.965 1.00 65.50 91 PRO A CA 1
ATOM 715 C C . PRO A 1 91 ? 2.490 -27.409 30.337 1.00 65.50 91 PRO A C 1
ATOM 717 O O . PRO A 1 91 ? 2.928 -26.700 31.273 1.00 65.50 91 PRO A O 1
#

Foldseek 3Di:
DDDDPPDPPDPPDLPPPPDDPDPDPPPDDDVVVVVVSCVVRVHDPVVVVVVCPPPDDPPDDDPCVVVCVVPVDDDDDDDDDDDDDPDDDDD